Protein AF-M9YBK8-F1 (afdb_monomer_lite)

Foldseek 3Di:
DDDDPPDDDPPDDDPDPPPDPPDPDDPDPDDDDDQQCLQEVPVVVCVVVVHDTDGQDPVPPDDDDCPSHPPRDYPVD

pLDDT: mean 86.27, std 11.98, range [60.19, 97.88]

Radius of gyration: 26.5 Å; chains: 1; bounding box: 59×40×58 Å

InterPro domains:
  IPR013785 Aldolase-type TIM barrel [G3DSA:3.20.20.70] (25-76)
  IPR045247 Oxidoreductase Oye-like [PTHR22893] (27-74)

Sequence (77 aa):
MHPSLFDPISLGEPDLPQRIVMAPPRRADAIAFGRPFIANPDLPERFRRRAPLDTPDSSTFFGGAAEGYIDYPSLIG

Organism: NCBI:txid1283331

Secondary structure (DSSP, 8-state):
-PPPTTS----PPP--TT----PPP---S----SHHHHH-TTHHHHHHHTPPPPPP-GGGSSS-SSTTTT-PPPTT-

Structure (mmCIF, N/CA/C/O backbone):
data_AF-M9YBK8-F1
#
_entry.id   AF-M9YBK8-F1
#
loop_
_atom_site.group_PDB
_atom_site.id
_atom_site.type_symbol
_atom_site.label_atom_id
_atom_site.label_alt_id
_atom_site.label_comp_id
_atom_site.label_asym_id
_atom_site.label_entity_id
_atom_site.label_seq_id
_atom_site.pdbx_PDB_ins_code
_atom_site.Cartn_x
_atom_site.Cartn_y
_atom_site.Cartn_z
_atom_site.occupancy
_atom_site.B_iso_or_equiv
_atom_site.auth_seq_id
_atom_site.auth_comp_id
_atom_site.auth_asym_id
_atom_site.auth_atom_id
_atom_site.pdbx_PDB_model_num
ATOM 1 N N . MET A 1 1 ? 42.878 29.430 -41.031 1.00 60.19 1 MET A N 1
ATOM 2 C CA . MET A 1 1 ? 42.681 29.389 -39.567 1.00 60.19 1 MET A CA 1
ATOM 3 C C . MET A 1 1 ? 42.956 27.951 -39.151 1.00 60.19 1 MET A C 1
ATOM 5 O O . MET A 1 1 ? 42.336 27.070 -39.730 1.00 60.19 1 MET A O 1
ATOM 9 N N . HIS A 1 2 ? 43.977 27.704 -38.330 1.00 62.28 2 HIS A N 1
ATOM 10 C CA . HIS A 1 2 ? 44.430 26.347 -37.996 1.00 62.28 2 HIS A CA 1
ATOM 11 C C . HIS A 1 2 ? 43.766 25.899 -36.684 1.00 62.28 2 HIS A C 1
ATOM 13 O O . HIS A 1 2 ? 43.724 26.721 -35.767 1.00 62.28 2 HIS A O 1
ATOM 19 N N . PRO A 1 3 ? 43.247 24.662 -36.576 1.00 74.00 3 PRO A N 1
ATOM 20 C CA . PRO A 1 3 ? 42.668 24.165 -35.330 1.00 74.00 3 PRO A CA 1
ATOM 21 C C . PRO A 1 3 ? 43.720 24.117 -34.213 1.00 74.00 3 PRO A C 1
ATOM 23 O O . PRO A 1 3 ? 44.909 23.882 -34.468 1.00 74.00 3 PRO A O 1
ATOM 26 N N . SER A 1 4 ? 43.264 24.388 -32.994 1.00 82.12 4 SER A N 1
ATOM 27 C CA . SER A 1 4 ? 44.028 24.371 -31.751 1.00 82.12 4 SER A CA 1
ATOM 28 C C . SER A 1 4 ? 44.188 22.945 -31.234 1.00 82.12 4 SER A C 1
ATOM 30 O O . SER A 1 4 ? 43.321 22.095 -31.420 1.00 82.12 4 SER A O 1
ATOM 32 N N . LEU A 1 5 ? 45.273 22.700 -30.497 1.00 79.00 5 LEU A N 1
ATOM 33 C CA . LEU A 1 5 ? 45.493 21.439 -29.782 1.00 79.00 5 LEU A CA 1
ATOM 34 C C . LEU A 1 5 ? 44.376 21.133 -28.765 1.00 79.00 5 LEU A C 1
ATOM 36 O O . LEU A 1 5 ? 44.172 19.979 -28.404 1.00 79.00 5 LEU A O 1
ATOM 40 N N . PHE A 1 6 ? 43.665 22.164 -28.307 1.00 82.50 6 PHE A N 1
ATOM 41 C CA . PHE A 1 6 ? 42.587 22.045 -27.325 1.00 82.50 6 PHE A CA 1
ATOM 42 C C . PHE A 1 6 ? 41.190 21.981 -27.944 1.00 82.50 6 PHE A C 1
ATOM 44 O O . PHE A 1 6 ? 40.207 21.938 -27.204 1.00 82.50 6 PHE A O 1
ATOM 51 N N . ASP A 1 7 ? 41.082 21.959 -29.272 1.00 82.69 7 ASP A N 1
ATOM 52 C CA . ASP A 1 7 ? 39.792 21.740 -29.912 1.00 82.69 7 ASP A CA 1
ATOM 53 C C . ASP A 1 7 ? 39.397 20.261 -29.741 1.00 82.69 7 ASP A C 1
ATOM 55 O O . ASP A 1 7 ? 40.185 19.366 -30.066 1.00 82.69 7 ASP A O 1
ATOM 59 N N . PRO A 1 8 ? 38.199 19.962 -29.205 1.00 71.12 8 PRO A N 1
ATOM 60 C CA . PRO A 1 8 ? 37.778 18.591 -28.968 1.00 71.12 8 PRO A CA 1
ATOM 61 C C . PRO A 1 8 ? 37.639 17.844 -30.295 1.00 71.12 8 PRO A C 1
ATOM 63 O O . PRO A 1 8 ? 36.871 18.229 -31.178 1.00 71.12 8 PRO A O 1
ATOM 66 N N . ILE A 1 9 ? 38.364 16.737 -30.422 1.00 74.31 9 ILE A N 1
ATOM 67 C CA . ILE A 1 9 ? 38.260 15.861 -31.586 1.00 74.31 9 ILE A CA 1
ATOM 68 C C . ILE A 1 9 ? 37.034 14.967 -31.389 1.00 74.31 9 ILE A C 1
ATOM 70 O O . ILE A 1 9 ? 37.010 14.116 -30.501 1.00 74.31 9 ILE A O 1
ATOM 74 N N . SER A 1 10 ? 36.017 15.141 -32.233 1.00 70.75 10 SER A N 1
ATOM 75 C CA . SER A 1 10 ? 34.920 14.175 -32.336 1.00 70.75 10 SER A CA 1
ATOM 76 C C . SER A 1 10 ? 35.381 12.982 -33.165 1.00 70.75 10 SER A C 1
ATOM 78 O O . SER A 1 10 ? 35.318 12.996 -34.393 1.00 70.75 10 SER A O 1
ATOM 80 N N . LEU A 1 11 ? 35.863 11.944 -32.485 1.00 64.06 11 LEU A N 1
ATOM 81 C CA . LEU A 1 11 ? 35.959 10.613 -33.072 1.00 64.06 11 LEU A CA 1
ATOM 82 C C . LEU A 1 11 ? 34.528 10.068 -33.113 1.00 64.06 11 LEU A C 1
ATOM 84 O O . LEU A 1 11 ? 33.900 9.931 -32.066 1.00 64.06 11 LEU A O 1
ATOM 88 N N . GLY A 1 12 ? 33.979 9.853 -34.310 1.00 66.88 12 GLY A N 1
ATOM 89 C CA . GLY A 1 12 ? 32.647 9.261 -34.464 1.00 66.88 12 GLY A CA 1
ATOM 90 C C . GLY A 1 12 ? 32.530 7.903 -33.759 1.00 66.88 12 GLY A C 1
ATOM 91 O O . GLY A 1 12 ? 33.526 7.334 -33.313 1.00 66.88 12 GLY A O 1
ATOM 92 N N . GLU A 1 13 ? 31.310 7.376 -33.668 1.00 76.19 13 GLU A N 1
ATOM 93 C CA . GLU A 1 13 ? 31.051 6.060 -33.068 1.00 76.19 13 GLU A CA 1
ATOM 94 C C . GLU A 1 13 ? 31.944 4.982 -33.718 1.00 76.19 13 GLU A C 1
ATOM 96 O O . GLU A 1 13 ? 31.839 4.758 -34.928 1.00 76.19 13 GLU A O 1
ATOM 101 N N . PRO A 1 14 ? 32.839 4.322 -32.960 1.00 66.12 14 PRO A N 1
ATOM 102 C CA . PRO A 1 14 ? 33.714 3.313 -33.528 1.00 66.12 14 PRO A CA 1
ATOM 103 C C . PRO A 1 14 ? 32.909 2.044 -33.835 1.00 66.12 14 PRO A C 1
ATOM 105 O O . PRO A 1 14 ? 32.246 1.482 -32.960 1.00 66.12 14 PRO A O 1
ATOM 108 N N . ASP A 1 15 ? 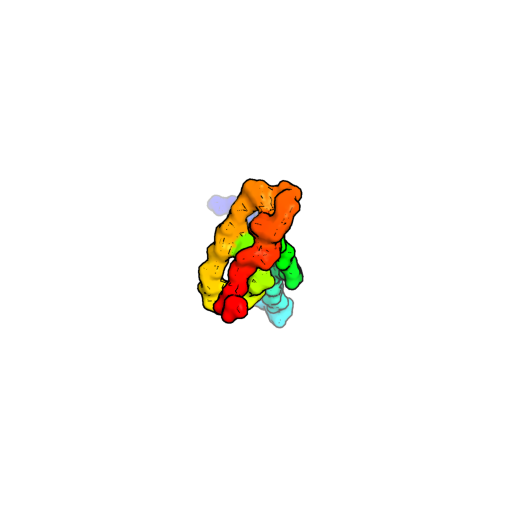32.994 1.566 -35.077 1.00 70.12 15 ASP A N 1
ATOM 109 C CA . ASP A 1 15 ? 32.381 0.305 -35.503 1.00 70.12 15 ASP A CA 1
ATOM 110 C C . ASP A 1 15 ? 33.238 -0.880 -35.029 1.00 70.12 15 ASP A C 1
ATOM 112 O O . ASP A 1 15 ? 34.079 -1.421 -35.750 1.00 70.12 15 ASP A O 1
ATOM 116 N N . LEU A 1 16 ? 33.112 -1.214 -33.741 1.00 75.25 16 LEU A N 1
ATOM 117 C CA . LEU A 1 16 ? 33.849 -2.315 -33.127 1.00 75.25 16 LEU A CA 1
ATOM 118 C C . LEU A 1 16 ? 33.052 -3.621 -33.257 1.00 75.25 16 LEU A C 1
ATOM 120 O O . LEU A 1 16 ? 31.931 -3.693 -32.746 1.00 75.25 16 LEU A O 1
ATOM 124 N N . PRO A 1 17 ? 33.653 -4.706 -33.790 1.00 72.88 17 PRO A N 1
ATOM 125 C CA . PRO A 1 17 ? 32.979 -6.001 -33.953 1.00 72.88 17 PRO A CA 1
ATOM 126 C C . PRO A 1 17 ? 32.554 -6.650 -32.622 1.00 72.88 17 PRO A C 1
ATOM 128 O O . PRO A 1 17 ? 31.832 -7.640 -32.610 1.00 72.88 17 PRO A O 1
ATOM 131 N N . GLN A 1 18 ? 32.992 -6.088 -31.494 1.00 73.50 18 GLN A N 1
ATOM 132 C CA . GLN A 1 18 ? 32.746 -6.564 -30.133 1.00 73.50 18 GLN A CA 1
ATOM 133 C C . GLN A 1 18 ? 32.126 -5.488 -29.235 1.00 73.50 18 GLN A C 1
ATOM 135 O O . GLN A 1 18 ? 32.331 -5.469 -28.022 1.00 73.50 18 GLN A O 1
ATOM 140 N N . ARG A 1 19 ? 31.331 -4.586 -29.825 1.00 68.75 19 ARG A N 1
ATOM 141 C CA . ARG A 1 19 ? 30.483 -3.669 -29.062 1.00 68.75 19 ARG A CA 1
ATOM 142 C C . ARG A 1 19 ? 29.437 -4.471 -28.281 1.00 68.75 19 ARG A C 1
ATOM 144 O O . ARG A 1 19 ? 28.383 -4.821 -28.804 1.00 68.75 19 ARG A O 1
ATOM 151 N N . ILE A 1 20 ? 29.722 -4.747 -27.012 1.00 67.38 20 ILE A N 1
ATOM 152 C CA . ILE A 1 20 ? 28.715 -5.234 -26.070 1.00 67.38 20 ILE A CA 1
ATOM 153 C C . ILE A 1 20 ? 27.770 -4.062 -25.809 1.00 67.38 20 ILE A C 1
ATOM 155 O O . ILE A 1 20 ? 28.176 -3.035 -25.265 1.00 67.38 20 ILE A O 1
ATOM 159 N N . VAL A 1 21 ? 26.507 -4.197 -26.222 1.00 68.81 21 VAL A N 1
ATOM 160 C CA . VAL A 1 21 ? 25.451 -3.263 -25.823 1.00 68.81 21 VAL A CA 1
ATOM 161 C C . VAL A 1 21 ? 25.326 -3.365 -24.310 1.00 68.81 21 VAL A C 1
ATOM 163 O O . VAL A 1 21 ? 24.832 -4.361 -23.782 1.00 68.81 21 VAL A O 1
ATOM 166 N N . MET A 1 22 ? 25.823 -2.354 -23.603 1.00 64.31 22 MET A N 1
ATOM 167 C CA . MET A 1 22 ? 25.706 -2.298 -22.156 1.00 64.31 22 MET A CA 1
ATOM 168 C C . MET A 1 22 ? 24.234 -2.082 -21.821 1.00 64.31 22 MET A C 1
ATOM 170 O O . MET A 1 22 ? 23.688 -0.999 -22.040 1.00 64.31 22 MET A O 1
ATOM 174 N N . ALA A 1 23 ? 23.575 -3.131 -21.326 1.00 68.81 23 ALA A N 1
ATOM 175 C CA . ALA A 1 23 ? 22.248 -2.986 -20.756 1.00 68.81 23 ALA A CA 1
ATOM 176 C C . ALA A 1 23 ? 22.311 -1.897 -19.669 1.00 68.81 23 ALA A C 1
ATOM 178 O O . ALA A 1 23 ? 23.281 -1.862 -18.902 1.00 68.81 23 ALA A O 1
ATOM 179 N N . PRO A 1 24 ? 21.3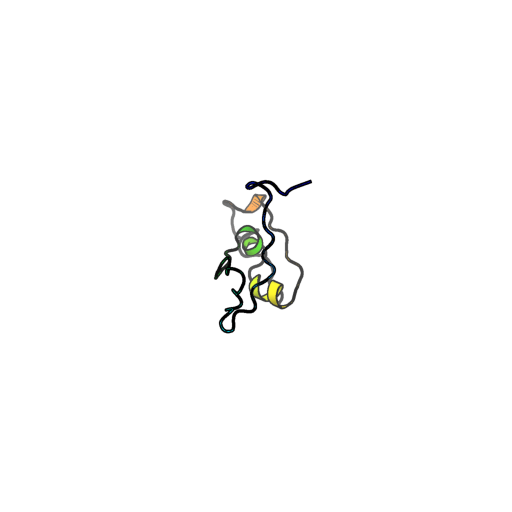22 -0.988 -19.600 1.00 71.81 24 PRO A N 1
ATOM 180 C CA . PRO A 1 24 ? 21.312 0.039 -18.571 1.00 71.81 24 PRO A CA 1
ATOM 181 C C . PRO A 1 24 ? 21.409 -0.621 -17.186 1.00 71.81 24 PRO A C 1
ATOM 183 O O . PRO A 1 24 ? 20.830 -1.694 -16.981 1.00 71.81 24 PRO A O 1
ATOM 186 N N . PRO A 1 25 ? 22.135 -0.012 -16.231 1.00 73.50 25 PRO A N 1
ATOM 187 C CA . PRO A 1 25 ? 22.347 -0.615 -14.924 1.00 73.50 25 PRO A CA 1
ATOM 188 C C . PRO A 1 25 ? 21.002 -0.917 -14.256 1.00 73.50 25 PRO A C 1
ATOM 190 O O . PRO A 1 25 ? 20.135 -0.042 -14.141 1.00 73.50 25 PRO A O 1
ATOM 193 N N . ARG A 1 26 ? 20.826 -2.167 -13.808 1.00 75.88 26 ARG A N 1
ATOM 194 C CA . ARG A 1 26 ? 19.679 -2.571 -12.985 1.00 75.88 26 ARG A CA 1
ATOM 195 C C . ARG A 1 26 ? 19.775 -1.804 -11.666 1.00 75.88 26 ARG A C 1
ATOM 197 O O . ARG A 1 26 ? 20.724 -1.986 -10.915 1.00 75.88 26 ARG A O 1
ATOM 204 N N . ARG A 1 27 ? 18.823 -0.900 -11.416 1.00 84.69 27 ARG A N 1
ATOM 205 C CA . ARG A 1 27 ? 18.862 0.008 -10.254 1.00 84.69 27 ARG A CA 1
ATOM 206 C C . ARG A 1 27 ? 18.485 -0.674 -8.934 1.00 84.69 27 ARG A C 1
ATOM 208 O O . ARG A 1 27 ? 18.903 -0.196 -7.887 1.00 84.69 27 ARG A O 1
ATOM 215 N N . ALA A 1 28 ? 17.697 -1.750 -8.985 1.00 87.38 28 ALA A N 1
ATOM 216 C CA . ALA A 1 28 ? 17.314 -2.570 -7.837 1.00 87.38 28 ALA A CA 1
ATOM 217 C C . ALA A 1 28 ? 16.759 -3.931 -8.296 1.00 87.38 28 ALA A C 1
ATOM 219 O O . ALA A 1 28 ? 16.192 -4.033 -9.387 1.00 87.38 28 ALA A O 1
ATOM 220 N N . ASP A 1 29 ? 16.882 -4.950 -7.443 1.00 90.44 29 ASP A N 1
ATOM 221 C CA . ASP A 1 29 ? 16.278 -6.277 -7.638 1.00 90.44 29 ASP A CA 1
ATOM 222 C C . ASP A 1 29 ? 14.900 -6.415 -6.968 1.00 90.44 29 ASP A C 1
ATOM 224 O O . ASP A 1 29 ? 14.083 -7.223 -7.403 1.00 90.44 29 ASP A O 1
ATOM 228 N N . ALA A 1 30 ? 14.625 -5.613 -5.934 1.00 90.50 30 ALA A N 1
ATOM 229 C CA . ALA A 1 30 ? 13.362 -5.599 -5.201 1.00 90.50 30 ALA A CA 1
ATOM 230 C C . ALA A 1 30 ? 13.050 -4.198 -4.652 1.00 90.50 30 ALA A C 1
ATOM 232 O O . ALA A 1 30 ? 13.948 -3.373 -4.471 1.00 90.50 30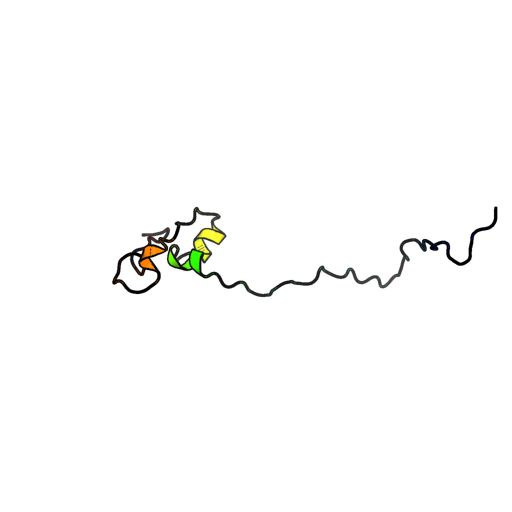 ALA A O 1
ATOM 233 N N . ILE A 1 31 ? 11.770 -3.940 -4.370 1.00 92.50 31 ILE A N 1
ATOM 234 C CA . ILE A 1 31 ? 11.276 -2.692 -3.775 1.00 92.50 31 ILE A CA 1
ATOM 235 C C . ILE A 1 31 ? 10.382 -3.053 -2.589 1.00 92.50 31 ILE A C 1
ATOM 237 O O . ILE A 1 31 ? 9.440 -3.831 -2.739 1.00 92.50 31 ILE A O 1
ATOM 241 N N . ALA A 1 32 ? 10.667 -2.478 -1.422 1.00 94.88 32 ALA A N 1
ATOM 242 C CA . ALA A 1 32 ? 9.813 -2.586 -0.245 1.00 94.88 32 ALA A CA 1
ATOM 243 C C . ALA A 1 32 ? 8.847 -1.395 -0.182 1.00 94.88 32 ALA A C 1
ATOM 245 O O . ALA A 1 32 ? 9.251 -0.247 -0.376 1.00 94.88 32 ALA A O 1
ATOM 246 N N . PHE A 1 33 ? 7.577 -1.663 0.119 1.00 96.00 33 PHE A N 1
ATOM 247 C CA . PHE A 1 33 ? 6.539 -0.643 0.264 1.00 96.00 33 PHE A CA 1
ATOM 248 C C . PHE A 1 33 ? 6.073 -0.585 1.720 1.00 96.00 33 PHE A C 1
ATOM 250 O O . PHE A 1 33 ? 5.701 -1.606 2.284 1.00 96.00 33 PHE A O 1
ATOM 257 N N . GLY A 1 34 ? 6.091 0.612 2.313 1.00 95.12 34 GLY A N 1
ATOM 258 C CA . GLY A 1 34 ? 5.567 0.860 3.660 1.00 95.12 34 GLY A CA 1
ATOM 259 C C . GLY A 1 34 ? 4.089 1.246 3.623 1.00 95.12 34 GLY A C 1
ATOM 260 O O . GLY A 1 34 ? 3.218 0.390 3.536 1.00 95.12 34 GLY A O 1
ATOM 261 N N . ARG A 1 35 ? 3.806 2.557 3.624 1.00 95.75 35 ARG A N 1
ATOM 262 C CA . ARG A 1 35 ? 2.441 3.124 3.685 1.00 95.75 35 ARG A CA 1
ATOM 263 C C . ARG A 1 35 ? 1.420 2.492 2.724 1.00 95.75 35 ARG A C 1
ATOM 265 O O . ARG A 1 35 ? 0.316 2.229 3.182 1.00 95.75 35 ARG A O 1
ATOM 272 N N . PRO A 1 36 ? 1.739 2.199 1.445 1.00 95.75 36 PRO A N 1
ATOM 273 C CA . PRO A 1 36 ? 0.775 1.544 0.561 1.00 95.75 36 PRO A CA 1
ATOM 274 C C . PRO A 1 36 ? 0.322 0.172 1.069 1.00 95.75 36 PRO A C 1
ATOM 276 O O . PRO A 1 36 ? -0.827 -0.190 0.867 1.00 95.75 36 PRO A O 1
ATOM 279 N N . PHE A 1 37 ? 1.193 -0.570 1.756 1.00 96.88 37 PHE A N 1
ATOM 280 C CA . PHE A 1 37 ? 0.876 -1.895 2.291 1.00 96.88 37 PHE A CA 1
ATOM 281 C C . PHE A 1 37 ? 0.011 -1.834 3.559 1.00 96.88 37 PHE A C 1
ATOM 283 O O . PHE A 1 37 ? -0.675 -2.804 3.850 1.00 96.88 37 PHE A O 1
ATOM 290 N N . ILE A 1 38 ? -0.004 -0.704 4.283 1.00 96.56 38 ILE A N 1
ATOM 291 C CA . ILE A 1 38 ? -0.846 -0.529 5.482 1.00 96.56 38 ILE A CA 1
ATOM 292 C C . ILE A 1 38 ? -2.330 -0.649 5.114 1.00 96.56 38 ILE A C 1
ATOM 294 O O . ILE A 1 38 ? -3.051 -1.399 5.754 1.00 96.56 38 ILE A O 1
ATOM 298 N N . ALA A 1 39 ? -2.766 0.051 4.062 1.00 97.00 39 ALA A N 1
ATOM 299 C CA . ALA A 1 39 ? -4.173 0.075 3.649 1.00 97.00 39 ALA A CA 1
ATOM 300 C C . ALA A 1 39 ? -4.559 -0.962 2.590 1.00 97.00 39 ALA A C 1
ATOM 302 O O . ALA A 1 39 ? -5.717 -1.048 2.201 1.00 97.00 39 ALA A O 1
ATOM 303 N N . ASN A 1 40 ? -3.590 -1.709 2.063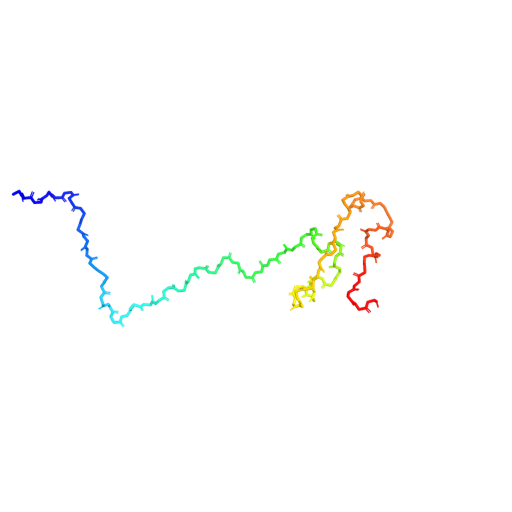 1.00 97.81 40 ASN A N 1
ATOM 304 C CA . ASN A 1 40 ? -3.811 -2.617 0.943 1.00 97.81 40 ASN A CA 1
ATOM 305 C C . ASN A 1 40 ? -3.159 -3.965 1.272 1.00 97.81 40 ASN A C 1
ATOM 307 O O . ASN A 1 40 ? -2.022 -4.205 0.849 1.00 97.81 40 ASN A O 1
ATOM 311 N N . PRO A 1 41 ? -3.840 -4.855 2.018 1.00 97.12 41 PRO A N 1
ATOM 312 C CA . PRO A 1 41 ? -3.268 -6.148 2.408 1.00 97.12 41 PRO A CA 1
ATOM 313 C C . PRO A 1 41 ? -2.915 -7.022 1.191 1.00 97.12 41 PRO A C 1
ATOM 315 O O . PRO A 1 41 ? -2.028 -7.870 1.248 1.00 97.12 41 PRO A O 1
ATOM 318 N N . ASP A 1 42 ? -3.569 -6.771 0.058 1.00 97.69 42 ASP A N 1
ATOM 319 C CA . ASP A 1 42 ? -3.387 -7.426 -1.230 1.00 97.69 42 ASP A CA 1
ATOM 320 C C . ASP A 1 42 ? -2.657 -6.541 -2.263 1.00 97.69 42 ASP A C 1
ATOM 322 O O . ASP A 1 42 ? -2.840 -6.701 -3.473 1.00 97.69 42 ASP A O 1
ATOM 326 N N . LEU A 1 43 ? -1.786 -5.623 -1.813 1.00 97.69 43 LEU A N 1
ATOM 327 C CA . LEU A 1 43 ? -1.036 -4.690 -2.671 1.00 97.69 43 LEU A CA 1
ATOM 328 C C . LEU A 1 43 ? -0.398 -5.338 -3.924 1.00 97.69 43 LEU A C 1
ATOM 330 O O . LEU A 1 43 ? -0.513 -4.752 -5.007 1.00 97.69 43 LEU A O 1
ATOM 334 N N . PRO A 1 44 ? 0.223 -6.540 -3.862 1.00 97.19 44 PRO A N 1
ATOM 335 C CA . PRO A 1 44 ? 0.759 -7.189 -5.059 1.00 97.19 44 PRO A CA 1
ATOM 336 C C . PRO A 1 44 ? -0.310 -7.516 -6.113 1.00 97.19 44 PRO A C 1
ATOM 338 O O . PRO A 1 44 ? -0.050 -7.410 -7.312 1.00 97.19 44 PRO A O 1
ATOM 341 N N . GLU A 1 45 ? -1.514 -7.909 -5.690 1.00 97.75 45 GLU A N 1
ATOM 342 C CA . GLU A 1 45 ? -2.647 -8.163 -6.587 1.00 97.75 45 GLU A CA 1
ATOM 343 C C . GLU A 1 45 ? -3.125 -6.864 -7.230 1.00 97.75 45 GLU A C 1
ATOM 345 O O . GLU A 1 45 ? -3.298 -6.810 -8.451 1.00 97.75 45 GLU A O 1
ATOM 350 N N . ARG A 1 46 ? -3.264 -5.800 -6.432 1.00 97.88 46 ARG A N 1
ATOM 351 C CA . ARG A 1 46 ? -3.672 -4.483 -6.929 1.00 97.88 46 ARG A CA 1
ATOM 352 C C . ARG A 1 46 ? -2.703 -3.960 -7.982 1.00 97.88 46 ARG A C 1
ATOM 354 O O . ARG A 1 46 ? -3.142 -3.551 -9.055 1.00 97.88 46 ARG A O 1
ATOM 361 N N . PHE A 1 47 ? -1.394 -4.071 -7.754 1.00 97.12 47 PHE A N 1
ATOM 362 C CA . PHE A 1 47 ? -0.396 -3.727 -8.769 1.00 97.12 47 PHE A CA 1
ATOM 363 C C . PHE A 1 47 ? -0.512 -4.583 -10.029 1.00 97.12 47 PHE A C 1
ATOM 365 O O . PHE A 1 47 ? -0.488 -4.039 -11.135 1.00 97.12 47 PHE A O 1
ATOM 372 N N . ARG A 1 48 ? -0.696 -5.901 -9.888 1.00 97.25 48 ARG A N 1
ATOM 373 C CA . ARG A 1 48 ? -0.839 -6.808 -11.037 1.00 97.25 48 ARG A CA 1
ATOM 374 C C . ARG A 1 48 ? -2.046 -6.457 -11.903 1.00 97.25 48 ARG A C 1
ATOM 376 O O . ARG A 1 48 ? -1.950 -6.503 -13.126 1.00 97.25 48 ARG A O 1
ATOM 383 N N . ARG A 1 49 ? -3.167 -6.090 -11.276 1.00 97.69 49 ARG A N 1
ATOM 384 C CA . ARG A 1 49 ? -4.417 -5.720 -11.960 1.00 97.69 49 ARG A CA 1
ATOM 385 C C . ARG A 1 49 ? -4.504 -4.244 -12.341 1.00 97.69 49 ARG A C 1
ATOM 387 O O . ARG A 1 49 ? -5.467 -3.865 -13.000 1.00 97.69 49 ARG A O 1
ATOM 394 N N . ARG A 1 50 ? -3.537 -3.414 -11.929 1.00 97.25 50 ARG A N 1
ATOM 395 C CA . ARG A 1 50 ? -3.641 -1.943 -11.968 1.00 97.25 50 ARG A CA 1
ATOM 396 C C . ARG A 1 50 ? -4.928 -1.443 -11.293 1.00 97.25 50 ARG A C 1
ATOM 398 O O . ARG A 1 50 ? -5.574 -0.520 -11.783 1.00 97.25 50 ARG A O 1
ATOM 405 N N . ALA A 1 51 ? -5.317 -2.092 -10.199 1.00 97.50 51 ALA A N 1
ATOM 406 C CA . ALA A 1 51 ? -6.488 -1.715 -9.424 1.00 97.50 51 ALA A CA 1
ATOM 407 C C . ALA A 1 51 ? -6.211 -0.445 -8.595 1.00 97.50 51 ALA A C 1
ATOM 409 O O . ALA A 1 51 ? -5.050 -0.169 -8.273 1.00 97.50 51 ALA A O 1
ATOM 410 N N . PRO A 1 52 ? -7.257 0.314 -8.221 1.00 97.00 52 PRO A N 1
ATOM 411 C CA . PRO A 1 52 ? -7.122 1.427 -7.288 1.00 97.00 52 PRO A CA 1
ATOM 412 C C . PRO A 1 52 ? -6.502 0.986 -5.955 1.00 97.00 52 PRO A C 1
ATOM 414 O O . PRO A 1 52 ? -6.730 -0.135 -5.493 1.00 97.00 52 PRO A O 1
ATOM 417 N N . LEU A 1 53 ? -5.726 1.877 -5.340 1.00 97.19 53 LEU A N 1
ATOM 418 C CA . LEU A 1 53 ? -5.188 1.684 -3.996 1.00 97.19 53 LEU A CA 1
ATOM 419 C C . LEU A 1 53 ? -6.020 2.461 -2.988 1.00 97.19 53 LEU A C 1
ATOM 421 O O . LEU A 1 53 ? -6.372 3.616 -3.236 1.00 97.19 53 LEU A O 1
ATOM 425 N N . ASP A 1 54 ? -6.250 1.850 -1.837 1.00 96.94 54 ASP A N 1
ATOM 426 C CA . ASP A 1 54 ? -6.835 2.532 -0.697 1.00 96.94 54 ASP A CA 1
ATOM 427 C C . ASP A 1 54 ? -5.799 3.438 -0.032 1.00 96.94 54 ASP A C 1
ATOM 429 O O . ASP A 1 54 ? -4.591 3.157 -0.017 1.00 96.94 54 ASP A O 1
ATOM 433 N N . THR A 1 55 ? -6.282 4.571 0.479 1.00 96.38 55 THR A N 1
ATOM 434 C CA . THR A 1 55 ? -5.441 5.564 1.148 1.00 96.38 55 THR A CA 1
ATOM 435 C C . THR A 1 55 ? -5.356 5.221 2.631 1.00 96.38 55 THR A C 1
ATOM 437 O O . THR A 1 55 ? -6.396 5.113 3.277 1.00 96.38 55 THR A O 1
ATOM 440 N N . PRO A 1 56 ? -4.148 5.057 3.188 1.00 95.12 56 PRO A N 1
ATOM 441 C CA . PRO A 1 56 ? -3.991 4.742 4.598 1.00 95.12 56 PRO A CA 1
ATOM 442 C C . PRO A 1 56 ? -4.312 5.955 5.476 1.00 95.12 56 PRO A C 1
ATOM 444 O O . PRO A 1 56 ? -3.851 7.064 5.195 1.00 95.12 56 PRO A O 1
ATOM 447 N N . ASP A 1 57 ? -5.060 5.737 6.558 1.00 94.81 57 ASP A N 1
ATOM 448 C CA . ASP A 1 57 ? -5.297 6.755 7.580 1.00 94.81 57 ASP A CA 1
ATOM 449 C C . ASP A 1 57 ? -4.093 6.849 8.523 1.00 94.81 57 ASP A C 1
ATOM 451 O O . ASP A 1 57 ? -3.812 5.955 9.316 1.00 94.81 57 ASP A O 1
ATOM 455 N N . SER A 1 58 ? -3.361 7.961 8.448 1.00 95.25 58 SER A N 1
ATOM 456 C CA . SER A 1 58 ? -2.185 8.187 9.290 1.00 95.25 58 SER A CA 1
ATOM 457 C C . SER A 1 58 ? -2.482 8.291 10.786 1.00 95.25 58 SER A C 1
ATOM 459 O O . SER A 1 58 ? -1.562 8.110 11.584 1.00 95.25 58 SER A O 1
ATOM 461 N N . SER A 1 59 ? -3.725 8.595 11.173 1.00 95.81 59 SER A N 1
ATOM 462 C CA . SER A 1 59 ? -4.108 8.724 12.580 1.00 95.81 59 SER A CA 1
ATOM 463 C C . SER A 1 59 ? -4.099 7.379 13.317 1.00 95.81 59 SER A C 1
ATOM 465 O O . SER A 1 59 ? -3.898 7.356 14.531 1.00 95.81 59 SER A O 1
ATOM 467 N N . THR A 1 60 ? -4.205 6.265 12.583 1.00 95.44 60 THR A N 1
ATOM 468 C CA . THR A 1 60 ? -4.253 4.900 13.126 1.00 95.44 60 THR A CA 1
ATOM 469 C C . THR A 1 60 ? -2.931 4.139 12.988 1.00 95.44 60 THR A C 1
ATOM 471 O O . THR A 1 60 ? -2.861 2.956 13.303 1.00 95.44 60 THR A O 1
ATOM 474 N N . PHE A 1 61 ? -1.849 4.776 12.520 1.00 94.56 61 PHE A N 1
ATOM 475 C CA . PHE A 1 61 ? -0.583 4.068 12.253 1.00 94.56 61 PHE A CA 1
ATOM 476 C C . PHE A 1 61 ? 0.099 3.513 13.501 1.00 94.56 61 PHE A C 1
ATOM 478 O O . PHE A 1 61 ? 0.859 2.548 13.408 1.00 94.56 61 PHE A O 1
ATOM 485 N N . PHE A 1 62 ? -0.106 4.155 14.648 1.00 93.19 62 PHE A N 1
ATOM 486 C CA . PHE A 1 62 ? 0.609 3.840 15.876 1.00 93.19 62 PHE A CA 1
ATOM 487 C C . PHE A 1 62 ? -0.366 3.749 17.047 1.00 93.19 62 PHE A C 1
ATOM 489 O O . PHE A 1 62 ? -1.079 4.705 17.342 1.00 93.19 62 PHE A O 1
ATOM 496 N N . GLY A 1 63 ? -0.344 2.620 17.756 1.00 89.38 63 GLY A N 1
ATOM 497 C CA . GLY A 1 63 ? -1.332 2.331 18.797 1.00 89.38 63 GLY A CA 1
ATOM 498 C C . GLY A 1 63 ? -2.684 1.921 18.205 1.00 89.38 63 GLY A C 1
ATOM 499 O O . GLY A 1 63 ? -2.758 1.530 17.047 1.00 89.38 63 GLY A O 1
ATOM 500 N N . GLY A 1 64 ? -3.747 1.984 19.009 1.00 86.12 64 GLY A N 1
ATOM 501 C CA . GLY A 1 64 ? -5.090 1.569 18.590 1.00 86.12 64 GLY A CA 1
ATOM 502 C C . GLY A 1 64 ? -5.371 0.075 18.784 1.00 86.12 64 GLY A C 1
ATOM 503 O O . GLY A 1 64 ? -4.710 -0.600 19.576 1.00 86.12 64 GLY A O 1
ATOM 504 N N . ALA A 1 65 ? -6.411 -0.411 18.104 1.00 86.81 65 ALA A N 1
ATOM 505 C CA . ALA A 1 65 ? -6.874 -1.796 18.158 1.00 86.81 65 ALA A CA 1
ATOM 506 C C . ALA A 1 65 ? -6.997 -2.370 16.734 1.00 86.81 65 ALA A C 1
ATOM 508 O O . ALA A 1 65 ? -6.005 -2.444 16.019 1.00 86.81 65 ALA A O 1
ATOM 509 N N . ALA A 1 66 ? -8.188 -2.807 16.324 1.00 92.44 66 ALA A N 1
ATOM 510 C CA . ALA A 1 66 ? -8.402 -3.388 15.000 1.00 92.44 66 ALA A CA 1
ATOM 511 C C . ALA A 1 66 ? -8.486 -2.337 13.879 1.00 92.44 66 ALA A C 1
ATOM 513 O O . ALA A 1 66 ? -8.078 -2.625 12.753 1.00 92.44 66 ALA A O 1
ATOM 514 N N . GLU A 1 67 ? -9.009 -1.151 14.208 1.00 94.50 67 GLU A N 1
ATOM 515 C CA . GLU A 1 67 ? -9.288 -0.072 13.260 1.00 94.50 67 GLU A CA 1
ATOM 516 C C . GLU A 1 67 ? -8.013 0.470 12.616 1.00 94.50 67 GLU A C 1
ATOM 518 O O . GLU A 1 67 ? -7.068 0.864 13.304 1.00 94.50 67 GLU A O 1
ATOM 523 N N . GLY A 1 68 ? -7.988 0.474 11.285 1.00 93.12 68 GLY A N 1
ATOM 524 C CA . GLY A 1 68 ? -6.845 0.904 10.494 1.00 93.12 68 GLY A CA 1
ATOM 525 C C . GLY A 1 68 ? -5.623 -0.008 10.634 1.00 93.12 68 GLY A C 1
ATOM 526 O O . GLY A 1 68 ? -4.506 0.443 10.365 1.00 93.12 68 GLY A O 1
ATOM 527 N N . TYR A 1 69 ? -5.822 -1.267 11.051 1.00 93.94 69 TYR A N 1
ATOM 528 C CA . TYR A 1 69 ? -4.763 -2.272 11.185 1.00 93.94 69 TYR A C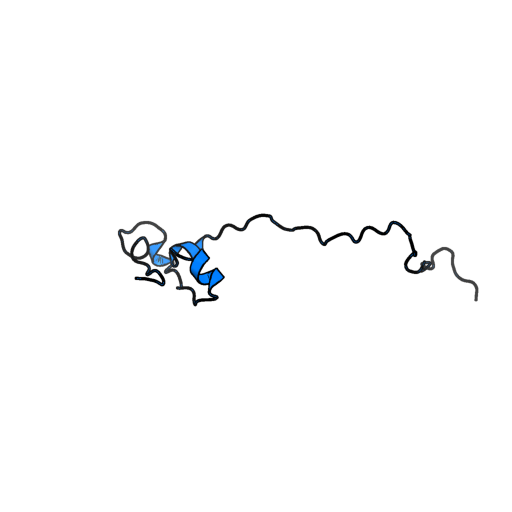A 1
ATOM 529 C C . TYR A 1 69 ? -5.107 -3.588 10.476 1.00 93.94 69 TYR A C 1
ATOM 531 O O . TYR A 1 69 ? -4.359 -4.020 9.602 1.00 93.94 69 TYR A O 1
ATOM 539 N N . ILE A 1 70 ? -6.240 -4.215 10.816 1.00 94.38 70 ILE A N 1
ATOM 540 C CA . ILE A 1 70 ? -6.659 -5.517 10.247 1.00 94.38 70 ILE A CA 1
ATOM 541 C C . ILE A 1 70 ? -7.958 -5.454 9.439 1.00 94.38 70 ILE A C 1
ATOM 543 O O . ILE A 1 70 ? -8.401 -6.473 8.918 1.00 94.38 70 ILE A O 1
ATOM 547 N N . ASP A 1 71 ? -8.584 -4.287 9.355 1.00 94.75 71 ASP A N 1
ATOM 548 C CA . ASP A 1 71 ? -9.922 -4.082 8.799 1.00 94.75 71 ASP A CA 1
ATOM 549 C C . ASP A 1 71 ? -9.928 -3.426 7.409 1.00 94.75 71 ASP A C 1
ATOM 551 O O . ASP A 1 71 ? -10.995 -3.217 6.830 1.00 94.75 71 ASP A O 1
ATOM 555 N N . TYR A 1 72 ? -8.755 -3.151 6.830 1.00 95.44 72 TYR A N 1
ATOM 556 C CA . TYR A 1 72 ? -8.665 -2.724 5.436 1.00 95.44 72 TYR A CA 1
ATOM 557 C C . TYR A 1 72 ? -9.119 -3.843 4.481 1.00 95.44 72 TYR A C 1
ATOM 559 O O . TYR A 1 72 ? -8.639 -4.977 4.586 1.00 95.44 72 TYR A O 1
ATOM 567 N N . PRO A 1 73 ? -10.007 -3.547 3.513 1.00 94.25 73 PRO A N 1
ATOM 568 C CA . PRO A 1 73 ? -10.564 -4.560 2.629 1.00 94.25 73 PRO A CA 1
ATOM 569 C C . PRO A 1 73 ? -9.549 -5.053 1.588 1.00 94.25 73 PRO A C 1
ATOM 571 O O . PRO A 1 73 ? -8.752 -4.295 1.027 1.00 94.25 73 PRO A O 1
ATOM 574 N N . SER A 1 74 ? -9.632 -6.344 1.266 1.00 95.00 74 SER A N 1
ATOM 575 C CA . SER A 1 74 ? -8.989 -6.908 0.075 1.00 95.00 74 SER A CA 1
ATOM 576 C C . SER A 1 74 ? -9.894 -6.749 -1.154 1.00 95.00 74 SER A C 1
ATOM 578 O O . SER A 1 74 ? -11.102 -6.554 -1.026 1.00 95.00 74 SER A O 1
ATOM 580 N N . LEU A 1 75 ? -9.347 -6.902 -2.362 1.00 92.19 75 LEU A N 1
ATOM 581 C CA . LEU A 1 75 ? -10.133 -6.915 -3.601 1.00 92.19 75 LEU A CA 1
ATOM 582 C C . LEU A 1 75 ? -11.176 -8.046 -3.671 1.00 92.19 75 LEU A C 1
ATOM 584 O O . LEU A 1 75 ? -12.054 -7.987 -4.531 1.00 92.19 75 LEU A O 1
ATOM 588 N N . ILE A 1 76 ? -11.047 -9.099 -2.856 1.00 81.00 76 ILE A N 1
ATOM 589 C CA . ILE A 1 76 ? -11.880 -10.310 -2.950 1.00 81.00 76 ILE A CA 1
ATOM 590 C C . ILE A 1 76 ? -12.936 -10.370 -1.830 1.00 81.00 76 ILE A C 1
ATOM 592 O O . ILE A 1 76 ? -13.926 -11.079 -1.995 1.0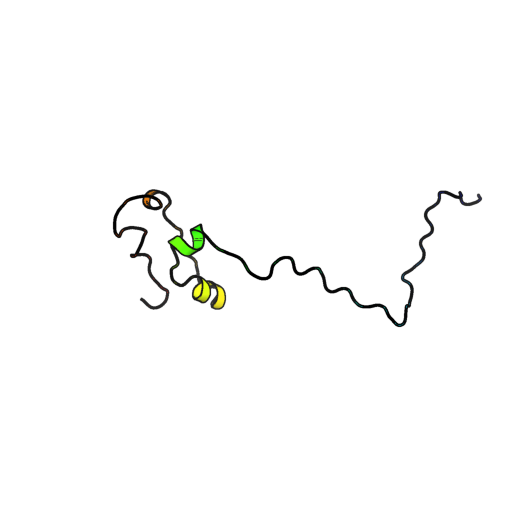0 81.00 76 ILE A O 1
ATOM 596 N N . GLY A 1 77 ? -12.797 -9.554 -0.777 1.00 61.09 77 GLY A N 1
ATOM 597 C CA . GLY A 1 77 ? -13.677 -9.576 0.397 1.00 61.09 77 GLY A CA 1
ATOM 598 C C . GLY A 1 77 ? -13.285 -10.678 1.360 1.00 61.09 77 GLY A C 1
ATOM 599 O O . GLY A 1 77 ? -13.656 -11.843 1.105 1.00 61.09 77 GLY A O 1
#